Protein AF-A0A7J2NEW8-F1 (afdb_monomer_lite)

pLDDT: mean 88.03, std 8.62, range [60.75, 96.44]

Foldseek 3Di:
DADEAECLPLPVAALVNLLVCCVVRLVRHAEYEDFHADPVSATAQPLPHDPRSLSSNLNVLVHPHYYHYDGDDPDDDPVSVVSSVVNVVVSSD

Structure (mmCIF, N/CA/C/O backbone):
data_AF-A0A7J2NEW8-F1
#
_entry.id   AF-A0A7J2NEW8-F1
#
loop_
_atom_site.group_PDB
_atom_site.id
_atom_site.type_symbol
_atom_site.label_atom_id
_atom_site.label_alt_id
_atom_site.label_comp_id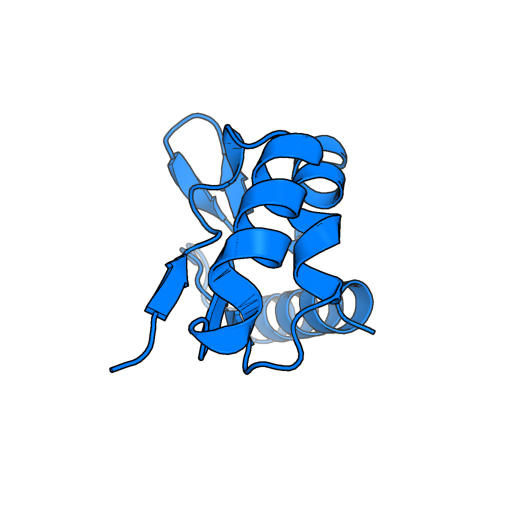
_atom_site.label_asym_id
_atom_site.label_entity_id
_atom_site.label_seq_id
_atom_site.pdbx_PDB_ins_code
_atom_site.Cartn_x
_atom_site.Cartn_y
_atom_site.Cartn_z
_atom_site.occupancy
_atom_site.B_iso_or_equiv
_atom_site.auth_seq_id
_atom_site.auth_comp_id
_atom_site.auth_asym_id
_atom_site.auth_atom_id
_atom_site.pdbx_PDB_model_num
ATOM 1 N N . MET A 1 1 ? -19.964 -12.971 1.633 1.00 78.31 1 MET A N 1
ATOM 2 C CA . MET A 1 1 ? -19.489 -12.170 0.480 1.00 78.31 1 MET A CA 1
ATOM 3 C C . MET A 1 1 ? -18.431 -11.187 0.976 1.00 78.31 1 MET A C 1
ATOM 5 O O . MET A 1 1 ? -18.750 -10.391 1.857 1.00 78.31 1 MET A O 1
ATOM 9 N N . GLY A 1 2 ? -17.187 -11.300 0.497 1.00 91.81 2 GLY A N 1
ATOM 10 C CA . GLY A 1 2 ? -16.042 -10.472 0.917 1.00 91.81 2 GLY A CA 1
ATOM 11 C C . GLY A 1 2 ? -15.758 -9.306 -0.035 1.00 91.81 2 GLY A C 1
ATOM 12 O O . GLY A 1 2 ? -16.289 -9.270 -1.143 1.00 91.81 2 GLY A O 1
ATOM 13 N N . LEU A 1 3 ? -14.943 -8.351 0.412 1.00 93.12 3 LEU A N 1
ATOM 14 C CA . LEU A 1 3 ? -14.480 -7.198 -0.357 1.00 93.12 3 LEU A CA 1
ATOM 15 C C . LEU A 1 3 ? -13.006 -7.377 -0.734 1.00 93.12 3 LEU A C 1
ATOM 17 O O . LEU A 1 3 ? -12.171 -7.694 0.114 1.00 93.12 3 LEU A O 1
ATOM 21 N N . CYS A 1 4 ? -12.693 -7.116 -2.001 1.00 92.38 4 CYS A N 1
ATOM 22 C CA . CYS A 1 4 ? -11.330 -6.864 -2.443 1.00 92.38 4 CYS A CA 1
ATOM 23 C C . CYS A 1 4 ? -11.048 -5.368 -2.290 1.00 92.38 4 CYS A C 1
ATOM 25 O O . CYS A 1 4 ? -11.766 -4.552 -2.872 1.00 92.38 4 CYS A O 1
ATOM 27 N N . LEU A 1 5 ? -10.042 -5.007 -1.495 1.00 91.31 5 LEU A N 1
ATOM 28 C CA . LEU A 1 5 ? -9.596 -3.623 -1.412 1.00 91.31 5 LEU A CA 1
ATOM 29 C C . LEU A 1 5 ? -8.523 -3.372 -2.467 1.00 91.31 5 LEU A C 1
ATOM 31 O O . LEU A 1 5 ? -7.390 -3.820 -2.314 1.00 91.31 5 LEU A O 1
ATOM 35 N N . ASP A 1 6 ? -8.878 -2.632 -3.509 1.00 88.56 6 ASP A N 1
ATOM 36 C CA . ASP A 1 6 ? -7.927 -2.201 -4.525 1.00 88.56 6 ASP A CA 1
ATOM 37 C C . ASP A 1 6 ? -7.238 -0.897 -4.100 1.00 88.56 6 ASP A C 1
ATOM 39 O O . ASP A 1 6 ? -7.809 0.196 -4.146 1.00 88.56 6 ASP A O 1
ATOM 43 N N . ALA A 1 7 ? -5.998 -1.034 -3.631 1.00 82.31 7 ALA A N 1
ATOM 44 C CA . ALA A 1 7 ? -5.162 0.073 -3.194 1.00 82.31 7 ALA A CA 1
ATOM 45 C C . ALA A 1 7 ? -4.358 0.705 -4.340 1.00 82.31 7 ALA A C 1
ATOM 47 O O . ALA A 1 7 ? -3.696 1.720 -4.110 1.00 82.31 7 ALA A O 1
ATOM 48 N N . ALA A 1 8 ? -4.429 0.177 -5.569 1.00 71.38 8 ALA A N 1
ATOM 49 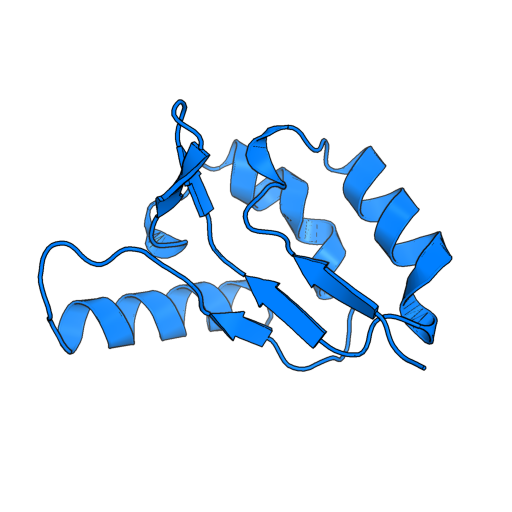C CA . ALA A 1 8 ? -3.782 0.801 -6.720 1.00 71.38 8 ALA A CA 1
ATOM 50 C C . ALA A 1 8 ? -4.266 2.245 -6.911 1.00 71.38 8 ALA A C 1
ATOM 52 O O . ALA A 1 8 ? -3.484 3.148 -7.204 1.00 71.38 8 ALA A O 1
ATOM 53 N N . HIS A 1 9 ? -5.547 2.504 -6.646 1.00 65.75 9 HIS A N 1
ATOM 54 C CA . HIS A 1 9 ? -6.157 3.829 -6.754 1.00 65.75 9 HIS A CA 1
ATOM 55 C C . HIS A 1 9 ? -5.934 4.742 -5.537 1.00 65.75 9 HIS A C 1
ATOM 57 O O . HIS A 1 9 ? -6.395 5.887 -5.539 1.00 65.75 9 HIS A O 1
ATOM 63 N N . ALA A 1 10 ? -5.179 4.299 -4.527 1.00 66.62 10 ALA A N 1
ATOM 64 C CA . ALA A 1 10 ? -4.952 5.055 -3.296 1.00 66.62 10 ALA A CA 1
ATOM 65 C C . ALA A 1 10 ? -4.061 6.302 -3.465 1.00 66.62 10 ALA A C 1
ATOM 67 O O . ALA A 1 10 ? -3.773 6.984 -2.484 1.00 66.62 10 ALA A O 1
ATOM 68 N N . TYR A 1 11 ? -3.644 6.649 -4.690 1.00 67.75 11 TYR A N 1
ATOM 69 C CA . TYR A 1 11 ? -2.884 7.876 -4.970 1.00 67.75 11 TYR A CA 1
ATOM 70 C C . TYR A 1 11 ? -3.578 9.142 -4.464 1.00 67.75 11 TYR A C 1
ATOM 72 O O . TYR A 1 11 ? -2.908 10.079 -4.038 1.00 67.75 11 TYR A O 1
ATOM 80 N N . PHE A 1 12 ? -4.912 9.159 -4.483 1.00 73.19 12 PHE A N 1
ATOM 81 C CA . PHE A 1 12 ? -5.698 10.283 -3.973 1.00 73.19 12 PHE A CA 1
ATOM 82 C C . PHE A 1 12 ? -6.117 10.123 -2.514 1.00 73.19 12 PHE A C 1
ATOM 84 O O . PHE A 1 12 ? -6.721 11.038 -1.967 1.00 73.19 12 PHE A O 1
ATOM 91 N N . TRP A 1 13 ? -5.826 8.986 -1.882 1.00 83.38 13 TRP A N 1
ATOM 92 C CA . TRP A 1 13 ? -6.210 8.772 -0.495 1.00 83.38 13 TRP A CA 1
ATOM 93 C C . TRP A 1 13 ? -5.192 9.430 0.416 1.00 83.38 13 TRP A C 1
ATOM 95 O O . TRP A 1 13 ? -3.981 9.285 0.260 1.00 83.38 13 TRP A O 1
ATOM 105 N N . SER A 1 14 ? -5.689 10.137 1.412 1.00 89.12 14 SER A N 1
ATOM 106 C CA . SER A 1 14 ? -4.911 10.534 2.570 1.00 89.12 14 SER A CA 1
ATOM 107 C C . SER A 1 14 ? -4.761 9.353 3.541 1.00 89.12 14 SER A C 1
ATOM 109 O O . SER A 1 14 ? -5.608 8.455 3.586 1.00 89.12 14 SER A O 1
ATOM 111 N N . PRO A 1 15 ? -3.746 9.371 4.425 1.00 91.25 15 PRO A N 1
ATOM 112 C CA . PRO A 1 15 ? -3.637 8.388 5.507 1.00 91.25 15 PRO A CA 1
ATOM 113 C C . PRO A 1 15 ? -4.894 8.300 6.398 1.00 91.25 15 PRO A C 1
ATOM 115 O O . PRO A 1 15 ? -5.177 7.254 6.991 1.00 91.25 15 PRO A O 1
ATOM 118 N N . LYS A 1 16 ? -5.654 9.400 6.514 1.00 93.88 16 LYS A N 1
ATOM 119 C CA . LYS A 1 16 ? -6.899 9.457 7.293 1.00 93.88 16 LYS A CA 1
ATOM 120 C C . LYS A 1 16 ? -8.026 8.692 6.602 1.00 93.88 16 LYS A C 1
ATOM 122 O O . LYS A 1 16 ? -8.688 7.891 7.256 1.00 93.88 16 LYS A O 1
ATOM 127 N N . GLU A 1 17 ? -8.203 8.889 5.298 1.00 92.44 17 GLU A N 1
ATOM 128 C CA . GLU A 1 17 ? -9.211 8.175 4.504 1.00 92.44 17 GLU A CA 1
ATOM 129 C C . GLU A 1 17 ? -8.931 6.674 4.476 1.00 92.44 17 GLU A C 1
ATOM 131 O O . GLU A 1 17 ? -9.826 5.883 4.773 1.00 92.44 17 GLU A O 1
ATOM 136 N N . THR A 1 18 ? -7.676 6.274 4.249 1.00 93.00 18 THR A N 1
ATOM 137 C CA . THR A 1 18 ? -7.287 4.859 4.304 1.00 93.00 18 THR A CA 1
ATOM 138 C C . THR A 1 18 ? -7.559 4.264 5.687 1.00 93.00 18 THR A C 1
ATOM 140 O O . THR A 1 18 ? -8.079 3.155 5.792 1.00 93.00 18 THR A O 1
ATOM 143 N N . SER A 1 19 ? -7.262 4.999 6.767 1.00 94.75 19 SER A N 1
ATOM 144 C CA . SER A 1 19 ? -7.552 4.535 8.133 1.00 94.75 19 SER A CA 1
ATOM 145 C C . SER A 1 19 ? -9.047 4.349 8.384 1.00 94.75 19 SER A C 1
ATOM 147 O O . SER A 1 19 ? -9.426 3.361 9.011 1.00 94.75 19 SER A O 1
ATOM 149 N N . LEU A 1 20 ? -9.882 5.274 7.902 1.00 94.75 20 LEU A N 1
ATOM 150 C CA . LEU A 1 20 ? -11.338 5.202 8.032 1.00 94.75 20 LEU A CA 1
ATOM 151 C C . LEU A 1 20 ? -11.917 4.022 7.242 1.00 94.75 20 LEU A C 1
ATOM 153 O O . LEU A 1 20 ? -12.800 3.320 7.730 1.00 94.75 20 LEU A O 1
ATOM 157 N N . LEU A 1 21 ? -11.404 3.779 6.035 1.00 92.62 21 LEU A N 1
ATOM 158 C CA . LEU A 1 21 ? -11.811 2.642 5.214 1.00 92.62 21 LEU A CA 1
ATOM 159 C C . LEU A 1 21 ? -11.451 1.325 5.908 1.00 92.62 21 LEU A C 1
ATOM 161 O O . LEU A 1 21 ? -12.314 0.464 6.085 1.00 92.62 21 LEU A O 1
ATOM 165 N N . VAL A 1 22 ? -10.199 1.187 6.356 1.00 94.00 22 VAL A N 1
ATOM 166 C CA . VAL A 1 22 ? -9.737 -0.007 7.075 1.00 94.00 22 VAL A CA 1
ATOM 167 C C . VAL A 1 22 ? -10.561 -0.223 8.341 1.00 94.00 22 VAL A C 1
ATOM 169 O O . VAL A 1 22 ? -11.037 -1.330 8.563 1.00 94.00 22 VAL A O 1
ATOM 172 N N . SER A 1 23 ? -10.792 0.806 9.161 1.00 95.50 23 SER A N 1
ATOM 173 C CA . SER A 1 23 ? -11.552 0.636 10.405 1.00 95.50 23 SER A CA 1
ATOM 174 C C . SER A 1 23 ? -12.999 0.207 10.157 1.00 95.50 23 SER A C 1
ATOM 176 O O . SER A 1 23 ? -13.500 -0.655 10.877 1.00 95.50 23 SER A O 1
ATOM 178 N N . LYS A 1 24 ? -13.647 0.761 9.126 1.00 96.06 24 LYS A N 1
ATOM 179 C CA . LYS A 1 24 ? -15.056 0.496 8.807 1.00 96.06 24 LYS A CA 1
ATOM 180 C C . LYS A 1 24 ? -15.282 -0.851 8.124 1.00 96.06 24 LYS A C 1
ATOM 182 O O . LYS A 1 24 ? -16.342 -1.445 8.302 1.00 96.06 24 LYS A O 1
ATOM 187 N N . PHE A 1 25 ? -14.315 -1.329 7.340 1.00 95.38 25 PHE A N 1
ATOM 188 C CA . PHE A 1 25 ? -14.501 -2.501 6.480 1.00 95.38 25 PHE A CA 1
ATOM 189 C C . PHE A 1 25 ? -13.554 -3.670 6.767 1.00 95.38 25 PHE A C 1
ATOM 191 O O . PHE A 1 25 ? -13.696 -4.695 6.104 1.00 95.38 25 PHE A O 1
ATOM 198 N N . LYS A 1 26 ? -12.636 -3.581 7.746 1.00 95.19 26 LYS A N 1
ATOM 199 C CA . LYS A 1 26 ? -11.634 -4.634 8.038 1.00 95.19 26 LYS A CA 1
ATOM 200 C C . LYS A 1 26 ? -12.203 -6.055 8.104 1.00 95.19 26 LYS A C 1
ATOM 202 O O . LYS A 1 26 ? -11.555 -6.969 7.624 1.00 95.19 26 LYS A O 1
ATOM 207 N N . GLU A 1 27 ? -13.404 -6.241 8.653 1.00 95.44 27 GLU A N 1
ATOM 208 C CA . GLU A 1 27 ? -14.023 -7.567 8.833 1.00 95.44 27 GLU A CA 1
ATOM 209 C C . GLU A 1 27 ? -14.573 -8.152 7.530 1.00 95.44 27 GLU A C 1
ATOM 211 O O . GLU A 1 27 ? -14.809 -9.352 7.423 1.00 95.44 27 GLU A O 1
ATOM 216 N N . ARG A 1 28 ? -14.793 -7.299 6.528 1.00 96.44 28 ARG A N 1
ATOM 217 C CA . ARG A 1 28 ? -15.298 -7.691 5.212 1.00 96.44 28 ARG A CA 1
ATOM 218 C C . ARG A 1 28 ? -14.205 -7.743 4.158 1.00 96.44 28 ARG A C 1
ATOM 220 O O . ARG A 1 28 ? -14.432 -8.360 3.122 1.00 96.44 28 ARG A O 1
ATOM 227 N N . ILE A 1 29 ? -13.067 -7.088 4.382 1.00 96.00 29 ILE A N 1
ATOM 228 C CA . ILE A 1 29 ? -11.928 -7.135 3.466 1.00 96.00 29 ILE A CA 1
ATOM 229 C C . ILE A 1 29 ? -11.300 -8.524 3.564 1.00 96.00 29 ILE A C 1
ATOM 231 O O . ILE A 1 29 ? -10.898 -8.947 4.641 1.00 96.00 29 ILE A O 1
ATOM 235 N N . THR A 1 30 ? -11.219 -9.229 2.440 1.00 96.31 30 THR A N 1
ATOM 236 C CA . THR A 1 30 ? -10.649 -10.586 2.372 1.00 96.31 30 THR A CA 1
ATOM 237 C C . THR A 1 30 ? -9.322 -10.636 1.629 1.00 96.31 30 THR A C 1
ATOM 239 O O . THR A 1 30 ? -8.617 -11.631 1.731 1.00 96.31 30 THR A O 1
ATOM 242 N N . GLN A 1 31 ? -8.984 -9.587 0.879 1.00 94.94 31 GLN A N 1
ATOM 243 C CA . GLN A 1 31 ? -7.713 -9.439 0.172 1.00 94.94 31 GLN A CA 1
ATOM 244 C C . GLN A 1 31 ? -7.454 -7.966 -0.160 1.00 94.94 31 GLN A C 1
ATOM 246 O O . GLN A 1 31 ? -8.394 -7.165 -0.229 1.00 94.94 31 GLN A O 1
ATOM 251 N N . VAL A 1 32 ? -6.189 -7.630 -0.405 1.00 93.81 32 VAL A N 1
ATOM 252 C CA . VAL A 1 32 ? -5.772 -6.312 -0.897 1.00 93.81 32 VAL A CA 1
ATOM 253 C C . VAL A 1 32 ? -5.044 -6.485 -2.221 1.00 93.81 32 VAL A C 1
ATOM 255 O O . VAL A 1 32 ? -4.019 -7.163 -2.270 1.00 93.81 32 VAL A O 1
ATOM 258 N N . HIS A 1 33 ? -5.543 -5.848 -3.275 1.00 92.62 33 HIS A N 1
ATOM 259 C CA . HIS A 1 33 ? -4.779 -5.652 -4.503 1.00 92.62 33 HIS A CA 1
ATOM 260 C C . HIS A 1 33 ? -3.886 -4.430 -4.310 1.00 92.62 33 HIS A C 1
ATOM 262 O O . HIS A 1 33 ? -4.347 -3.363 -3.895 1.00 92.62 33 HIS A O 1
ATOM 268 N N . PHE A 1 34 ? -2.586 -4.608 -4.507 1.00 90.56 34 PHE A N 1
ATOM 269 C CA . PHE A 1 34 ? -1.583 -3.651 -4.076 1.00 90.56 34 PHE A CA 1
ATOM 270 C C . PHE A 1 34 ? -0.621 -3.323 -5.208 1.00 90.56 34 PHE A C 1
ATOM 272 O O . PHE A 1 34 ? 0.196 -4.144 -5.625 1.00 90.56 34 PHE A O 1
ATOM 279 N N . SER A 1 35 ? -0.694 -2.077 -5.657 1.00 87.88 35 SER A N 1
ATOM 280 C CA . SER A 1 35 ? 0.285 -1.448 -6.529 1.00 87.88 35 SER A CA 1
ATOM 281 C C . SER A 1 35 ? 0.459 0.005 -6.106 1.00 87.88 35 SER A C 1
ATOM 283 O O . SER A 1 35 ? -0.355 0.552 -5.361 1.00 87.88 35 SER A O 1
ATOM 285 N N . ALA A 1 36 ? 1.495 0.664 -6.612 1.00 85.00 36 ALA A N 1
ATOM 286 C CA . ALA A 1 36 ? 1.506 2.118 -6.629 1.00 85.00 36 ALA A CA 1
ATOM 287 C C . ALA A 1 36 ? 0.853 2.630 -7.918 1.00 85.00 36 ALA A C 1
ATOM 289 O O . ALA A 1 36 ? 0.653 1.875 -8.873 1.00 85.00 36 ALA A O 1
ATOM 290 N N . THR A 1 37 ? 0.542 3.920 -7.959 1.00 79.31 37 THR A N 1
ATOM 291 C CA . THR A 1 37 ? 0.139 4.621 -9.183 1.00 79.31 37 THR A CA 1
ATOM 292 C C . THR A 1 37 ? 0.862 5.958 -9.283 1.00 79.31 37 THR A C 1
ATOM 294 O O . THR A 1 37 ? 1.235 6.566 -8.277 1.00 79.31 37 THR A O 1
ATOM 297 N N . PHE A 1 38 ? 1.091 6.420 -10.511 1.00 67.88 38 PHE A N 1
ATOM 298 C CA . PHE A 1 38 ? 1.706 7.720 -10.785 1.00 67.88 38 PHE A CA 1
ATOM 299 C C . PHE A 1 38 ? 0.801 8.536 -11.698 1.00 67.88 38 PHE A C 1
ATOM 301 O O . PHE A 1 38 ? 0.329 7.969 -12.675 1.00 67.88 38 PHE A O 1
ATOM 308 N N . ARG A 1 39 ? 0.595 9.829 -11.377 1.00 60.75 39 ARG A N 1
ATOM 309 C CA . ARG A 1 39 ? -0.039 10.959 -12.119 1.00 60.75 39 ARG A CA 1
ATOM 310 C C . ARG A 1 39 ? -1.123 10.658 -13.179 1.00 60.75 39 ARG A C 1
ATOM 312 O O . ARG A 1 39 ? -2.185 11.263 -13.119 1.00 60.75 39 ARG A O 1
ATOM 319 N N . ASN A 1 40 ? -0.884 9.734 -14.101 1.00 63.69 40 ASN A N 1
ATOM 320 C CA . ASN A 1 40 ? -1.797 9.243 -15.134 1.00 63.69 40 ASN A CA 1
ATOM 321 C C . ASN A 1 40 ? -2.653 8.036 -14.699 1.00 63.69 40 ASN A C 1
ATOM 323 O O . ASN A 1 40 ? -3.362 7.478 -15.527 1.00 63.69 40 ASN A O 1
ATOM 327 N N . LYS A 1 41 ? -2.607 7.633 -13.418 1.00 66.44 41 LYS A N 1
ATOM 328 C CA . LYS A 1 41 ? -3.282 6.431 -12.874 1.00 66.44 41 LYS A CA 1
ATOM 329 C C . LYS A 1 41 ? -2.758 5.103 -13.437 1.00 66.44 41 LYS A C 1
ATOM 331 O O . LYS A 1 41 ? -3.368 4.066 -13.205 1.00 66.44 41 LYS A O 1
ATOM 336 N N . ASP A 1 42 ? -1.608 5.121 -14.104 1.00 75.06 42 ASP A N 1
ATOM 337 C CA . ASP A 1 42 ? -0.935 3.898 -14.523 1.00 75.06 42 ASP A CA 1
ATOM 338 C C . ASP A 1 42 ? -0.393 3.160 -13.297 1.00 75.06 42 ASP A C 1
ATOM 340 O O . ASP A 1 42 ? 0.268 3.762 -12.439 1.00 75.06 42 ASP A O 1
ATOM 344 N N . HIS A 1 43 ? -0.645 1.851 -13.230 1.00 81.06 43 HIS A N 1
ATOM 345 C CA . HIS A 1 43 ? -0.056 0.995 -12.209 1.00 81.06 43 HIS A CA 1
ATOM 346 C C . HIS A 1 43 ? 1.469 1.024 -12.322 1.00 81.06 43 HIS A C 1
ATOM 348 O O . HIS A 1 43 ? 2.043 0.832 -13.397 1.00 81.06 43 HIS A O 1
ATOM 354 N N . MET A 1 44 ? 2.136 1.206 -11.189 1.00 85.12 44 MET A N 1
ATOM 355 C CA . MET A 1 44 ? 3.583 1.134 -11.077 1.00 85.12 44 MET A CA 1
ATOM 356 C C . MET A 1 44 ? 3.985 0.237 -9.909 1.00 85.12 44 MET A C 1
ATOM 358 O O . MET A 1 44 ? 3.233 0.042 -8.953 1.00 85.12 44 MET A O 1
ATOM 362 N N . LEU A 1 45 ? 5.214 -0.262 -9.976 1.00 88.38 45 LEU A N 1
ATOM 363 C CA . LEU A 1 45 ? 5.814 -1.030 -8.892 1.00 88.38 45 LEU A CA 1
ATOM 364 C C . LEU A 1 45 ? 5.915 -0.181 -7.616 1.00 88.38 45 LEU A C 1
ATOM 366 O O . LEU A 1 45 ? 6.401 0.956 -7.647 1.00 88.38 45 LEU A O 1
ATOM 370 N N . PHE A 1 46 ? 5.506 -0.747 -6.486 1.00 91.06 46 PHE A N 1
ATOM 371 C CA . PHE A 1 46 ? 5.542 -0.125 -5.169 1.00 91.06 46 PHE A CA 1
ATOM 372 C C . PHE A 1 46 ? 6.961 0.245 -4.730 1.00 91.06 46 PHE A C 1
ATOM 374 O O . PHE A 1 46 ? 7.163 1.257 -4.056 1.00 91.06 46 PHE A O 1
ATOM 381 N N . CYS A 1 47 ? 7.979 -0.505 -5.161 1.00 89.88 47 CYS A N 1
ATOM 382 C CA . CYS A 1 47 ? 9.372 -0.147 -4.901 1.00 89.88 47 CYS A CA 1
ATOM 383 C C . CYS A 1 47 ? 9.755 1.248 -5.438 1.00 89.88 47 CYS A C 1
ATOM 385 O O . CYS A 1 47 ? 10.672 1.863 -4.898 1.00 89.88 47 CYS A O 1
ATOM 387 N N . ASN A 1 48 ? 9.011 1.776 -6.415 1.00 88.62 48 ASN A N 1
ATOM 388 C CA . ASN A 1 48 ? 9.191 3.110 -6.990 1.00 88.62 48 ASN A CA 1
ATOM 389 C C . ASN A 1 48 ? 8.179 4.147 -6.457 1.00 88.62 48 ASN A C 1
ATOM 391 O O . ASN A 1 48 ? 8.183 5.291 -6.908 1.00 88.62 48 ASN A O 1
ATOM 395 N N . ALA A 1 49 ? 7.312 3.768 -5.513 1.00 87.56 49 ALA A N 1
ATOM 396 C CA . ALA A 1 49 ? 6.317 4.661 -4.932 1.00 87.56 49 ALA A CA 1
ATOM 397 C C . ALA A 1 49 ? 6.966 5.812 -4.155 1.00 87.56 49 ALA A C 1
ATOM 399 O O . ALA A 1 49 ? 7.939 5.609 -3.415 1.00 87.56 49 ALA A O 1
ATOM 400 N N . SER A 1 50 ? 6.373 7.005 -4.257 1.00 87.75 50 SER A N 1
ATOM 401 C CA . SER A 1 50 ? 6.774 8.162 -3.458 1.00 87.75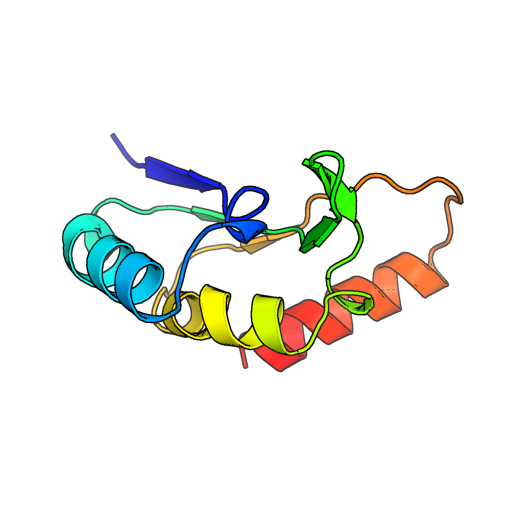 50 SER A CA 1
ATOM 402 C C . SER A 1 50 ? 6.561 7.908 -1.962 1.00 87.75 50 SER A C 1
ATOM 404 O O . SER A 1 50 ? 5.727 7.097 -1.551 1.00 87.75 50 SER A O 1
ATOM 406 N N . LYS A 1 51 ? 7.277 8.663 -1.121 1.00 89.06 51 LYS A N 1
ATOM 407 C CA . LYS A 1 51 ? 7.067 8.635 0.332 1.00 89.06 51 LYS A CA 1
ATOM 408 C C . LYS A 1 51 ? 5.615 8.961 0.706 1.00 89.06 51 LYS A C 1
ATOM 410 O O . LYS A 1 51 ? 5.035 8.256 1.519 1.00 89.06 51 LYS A O 1
ATOM 415 N N . SER A 1 52 ? 5.016 9.965 0.062 1.00 87.12 52 SER A N 1
ATOM 416 C CA . SER A 1 52 ? 3.630 10.373 0.327 1.00 87.12 52 SER A CA 1
ATOM 417 C C . SER A 1 52 ? 2.617 9.256 0.068 1.00 87.12 52 SER A C 1
ATOM 419 O O . SER A 1 52 ? 1.720 9.061 0.882 1.00 87.12 52 SER A O 1
ATOM 421 N N . PHE A 1 53 ? 2.788 8.489 -1.014 1.00 88.44 53 PHE A N 1
ATOM 422 C CA . PHE A 1 53 ? 1.952 7.322 -1.291 1.00 88.44 53 PHE A CA 1
ATOM 423 C C . PHE A 1 53 ? 2.146 6.247 -0.219 1.00 88.44 53 PHE A C 1
ATOM 425 O O . PHE A 1 53 ? 1.184 5.748 0.350 1.00 88.44 53 PHE A O 1
ATOM 432 N N . ARG A 1 54 ? 3.400 5.917 0.122 1.00 90.19 54 ARG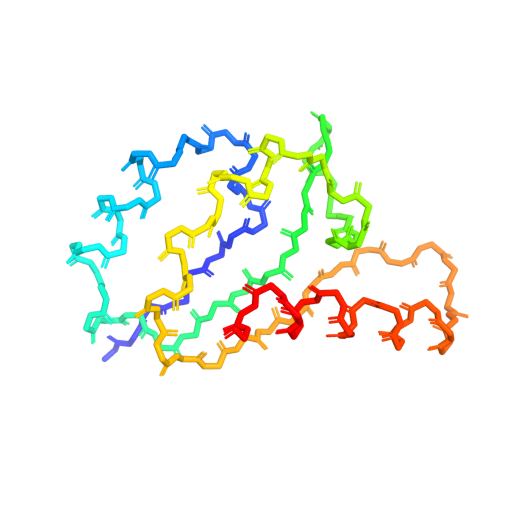 A N 1
ATOM 433 C CA . ARG A 1 54 ? 3.700 4.926 1.173 1.00 90.19 54 ARG A CA 1
ATOM 434 C C . ARG A 1 54 ? 3.052 5.302 2.509 1.00 90.19 54 ARG A C 1
ATOM 436 O O . ARG A 1 54 ? 2.527 4.430 3.198 1.00 90.19 54 ARG A O 1
ATOM 443 N N . ASP A 1 55 ? 3.059 6.587 2.852 1.00 90.88 55 ASP A N 1
ATOM 444 C CA . ASP A 1 55 ? 2.415 7.102 4.059 1.00 90.88 55 ASP A CA 1
ATOM 445 C C . ASP A 1 55 ? 0.881 7.007 3.979 1.00 90.88 55 ASP A C 1
ATOM 447 O O . ASP A 1 55 ? 0.248 6.658 4.980 1.00 90.88 55 ASP A O 1
ATOM 451 N N . SER A 1 56 ? 0.270 7.246 2.810 1.00 90.50 56 SER A N 1
ATOM 452 C CA . SER A 1 56 ? -1.187 7.142 2.648 1.00 90.50 56 SER A CA 1
ATOM 453 C C . SER A 1 56 ? -1.718 5.722 2.773 1.00 90.50 56 SER A C 1
ATOM 455 O O . SER A 1 56 ? -2.790 5.524 3.349 1.00 90.50 56 SER A O 1
ATOM 457 N N . VAL A 1 57 ? -0.961 4.727 2.309 1.00 92.31 57 VAL A N 1
ATOM 458 C CA . VAL A 1 57 ? -1.354 3.313 2.398 1.00 92.31 57 VAL A CA 1
ATOM 459 C C . VAL A 1 57 ? -0.866 2.618 3.671 1.00 92.31 57 VAL A C 1
ATOM 461 O O . VAL A 1 57 ? -1.241 1.478 3.933 1.00 92.31 57 VAL A O 1
ATOM 464 N N . LYS A 1 58 ? -0.084 3.291 4.526 1.00 93.62 58 LYS A N 1
ATOM 465 C CA . LYS A 1 58 ? 0.415 2.741 5.803 1.00 93.62 58 LYS A CA 1
ATOM 466 C C . LYS A 1 58 ? -0.666 2.095 6.688 1.00 93.62 58 LYS A C 1
ATOM 468 O O . LYS A 1 58 ? -0.371 1.062 7.291 1.00 93.62 58 LYS A O 1
ATOM 473 N N . PRO A 1 59 ? -1.907 2.619 6.778 1.00 94.88 59 PRO A N 1
ATOM 474 C CA . PRO A 1 59 ? -2.956 1.986 7.579 1.00 94.88 59 PRO A CA 1
ATOM 475 C C . PRO A 1 59 ? -3.358 0.580 7.113 1.00 94.88 59 PRO A C 1
ATOM 477 O O . PRO A 1 59 ? -3.868 -0.184 7.932 1.00 94.88 59 PRO A O 1
ATOM 480 N N . LEU A 1 60 ? -3.094 0.212 5.851 1.00 94.19 60 LEU A N 1
ATOM 481 C CA . LEU A 1 60 ? -3.372 -1.130 5.324 1.00 94.19 60 LEU A CA 1
ATOM 482 C C . LEU A 1 60 ? -2.587 -2.224 6.057 1.00 94.19 60 LEU A C 1
ATOM 484 O O . LEU A 1 60 ? -3.051 -3.356 6.113 1.00 94.19 60 LEU A O 1
ATOM 488 N N . ARG A 1 61 ? -1.454 -1.889 6.694 1.00 94.38 61 ARG A N 1
ATOM 489 C CA . ARG A 1 61 ? -0.650 -2.823 7.510 1.00 94.38 61 ARG A CA 1
ATOM 490 C C . ARG A 1 61 ? -1.415 -3.455 8.675 1.00 94.38 61 ARG A C 1
ATOM 492 O O . ARG A 1 61 ? -0.955 -4.429 9.250 1.00 94.38 61 ARG A O 1
ATOM 499 N N . LYS A 1 62 ? -2.561 -2.885 9.055 1.00 93.50 62 LYS A N 1
ATOM 500 C CA . LYS A 1 62 ? -3.431 -3.425 10.110 1.00 93.50 62 LYS A CA 1
ATOM 501 C C . LYS A 1 62 ? -4.300 -4.593 9.632 1.00 93.50 62 LYS A C 1
ATOM 503 O O . LYS A 1 62 ? -4.994 -5.189 10.449 1.00 93.50 62 LYS A O 1
ATOM 508 N N . LEU A 1 63 ? -4.331 -4.864 8.327 1.00 93.56 63 LEU A N 1
ATOM 509 C CA . LEU A 1 63 ? -5.106 -5.952 7.745 1.00 93.56 63 LEU A CA 1
ATOM 510 C C . LEU A 1 63 ? -4.273 -7.237 7.741 1.00 93.56 63 LEU A C 1
ATOM 512 O O . LEU A 1 63 ? -3.181 -7.270 7.184 1.00 93.56 63 LEU A O 1
ATOM 516 N N . SER A 1 64 ? -4.829 -8.308 8.301 1.00 93.75 64 SER A N 1
ATOM 517 C CA . SER A 1 64 ? -4.238 -9.652 8.274 1.00 93.75 64 SER A CA 1
ATOM 518 C C . SER A 1 64 ? -4.837 -10.477 7.135 1.00 93.75 64 SER A C 1
ATOM 520 O O . SER A 1 64 ? -5.441 -11.523 7.363 1.00 93.75 64 SER A O 1
ATOM 522 N N . VAL A 1 65 ? -4.734 -9.962 5.909 1.00 94.62 65 VAL A N 1
ATOM 523 C CA . VAL A 1 65 ? -5.314 -10.576 4.705 1.00 94.62 65 VAL A CA 1
ATOM 524 C C . VAL A 1 65 ? -4.252 -10.731 3.615 1.00 94.62 65 VAL A C 1
ATOM 526 O O . VAL A 1 65 ? -3.263 -9.993 3.628 1.00 94.62 65 VAL A O 1
ATOM 529 N N . PRO A 1 66 ? -4.432 -11.656 2.658 1.00 94.88 66 PRO A N 1
ATOM 530 C CA . PRO A 1 66 ? -3.520 -11.799 1.531 1.00 94.88 66 PRO A CA 1
ATOM 531 C C . PRO A 1 66 ? -3.336 -10.496 0.744 1.00 94.88 66 PRO A C 1
ATOM 533 O O . PRO A 1 66 ? -4.301 -9.778 0.461 1.00 94.88 66 PRO A O 1
ATOM 536 N N . ILE A 1 67 ? -2.086 -10.231 0.360 1.00 94.38 67 ILE A N 1
ATOM 537 C CA . ILE A 1 67 ? -1.700 -9.120 -0.512 1.00 94.38 67 ILE A CA 1
ATOM 538 C C . ILE A 1 67 ? -1.424 -9.674 -1.910 1.00 94.38 67 ILE A C 1
ATOM 540 O O . ILE A 1 67 ? -0.541 -10.514 -2.089 1.00 94.38 67 ILE A O 1
ATOM 544 N N . VAL A 1 68 ? -2.165 -9.185 -2.898 1.00 92.44 68 VAL A N 1
ATOM 545 C CA . VAL A 1 68 ? -1.980 -9.488 -4.319 1.00 92.44 68 VAL A CA 1
ATOM 546 C C . VAL A 1 68 ? -1.210 -8.329 -4.939 1.00 92.44 68 VAL A C 1
ATOM 548 O O . VAL A 1 68 ? -1.710 -7.210 -4.985 1.00 92.44 68 VAL A O 1
ATOM 551 N N . ILE A 1 69 ? 0.026 -8.572 -5.375 1.00 90.44 69 ILE A N 1
ATOM 552 C CA . ILE A 1 69 ? 0.847 -7.536 -6.015 1.00 90.44 69 ILE A CA 1
ATOM 553 C C . ILE A 1 69 ? 0.378 -7.359 -7.458 1.00 90.44 69 ILE A C 1
ATOM 555 O O . ILE A 1 69 ? 0.413 -8.307 -8.243 1.00 90.44 69 ILE A O 1
ATOM 559 N N . GLU A 1 70 ? 0.009 -6.134 -7.813 1.00 85.06 70 GLU A N 1
ATOM 560 C CA . GLU A 1 70 ? -0.371 -5.751 -9.170 1.00 85.06 70 GLU A CA 1
ATOM 561 C C . GLU A 1 7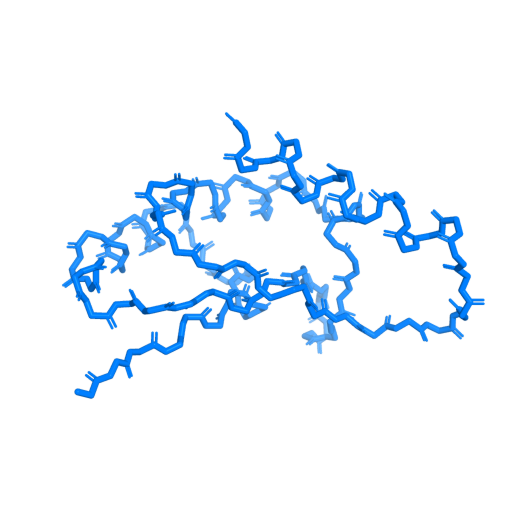0 ? 0.616 -4.729 -9.734 1.00 85.06 70 GLU A C 1
ATOM 563 O O . GLU A 1 70 ? 1.214 -3.936 -9.006 1.00 85.06 70 GLU A O 1
ATOM 568 N N . GLY A 1 71 ? 0.829 -4.729 -11.048 1.00 77.12 71 GLY A N 1
ATOM 569 C CA . GLY A 1 71 ? 1.742 -3.765 -11.647 1.00 77.12 71 GLY A CA 1
ATOM 570 C C . GLY A 1 71 ? 1.940 -3.940 -13.141 1.00 77.12 71 GLY A C 1
ATOM 571 O O . GLY A 1 71 ? 2.116 -5.050 -13.641 1.00 77.12 71 GLY A O 1
ATOM 572 N N . SER A 1 72 ? 2.000 -2.814 -13.850 1.00 77.75 72 SER A N 1
ATOM 573 C CA . SER A 1 72 ? 2.419 -2.785 -15.247 1.00 77.75 72 SER A CA 1
ATOM 574 C C . SER A 1 72 ? 3.942 -2.851 -15.325 1.00 77.75 72 SER A C 1
ATOM 576 O O . SER A 1 72 ? 4.649 -1.900 -14.982 1.00 77.75 72 SER A O 1
ATOM 578 N N . ILE A 1 73 ? 4.469 -3.977 -15.802 1.00 76.00 73 ILE A N 1
ATOM 579 C CA . ILE A 1 73 ? 5.901 -4.147 -16.063 1.00 76.00 73 ILE A CA 1
ATOM 580 C C . ILE A 1 73 ? 6.198 -3.927 -17.546 1.00 76.00 73 ILE A C 1
ATOM 582 O O . ILE A 1 73 ? 5.837 -4.733 -18.397 1.00 76.00 73 ILE A O 1
ATOM 586 N N . LYS A 1 74 ? 6.908 -2.840 -17.867 1.00 76.25 74 LYS A N 1
ATOM 587 C CA . LYS A 1 74 ? 7.412 -2.617 -19.235 1.00 76.25 74 LYS A CA 1
ATOM 588 C C . LYS A 1 74 ? 8.518 -3.609 -19.599 1.00 76.25 74 LYS A C 1
ATOM 590 O O . LYS A 1 74 ? 8.613 -4.041 -20.740 1.00 76.25 74 LYS A O 1
ATOM 595 N N . GLN A 1 75 ? 9.336 -3.985 -18.616 1.00 80.38 75 GLN A N 1
ATOM 596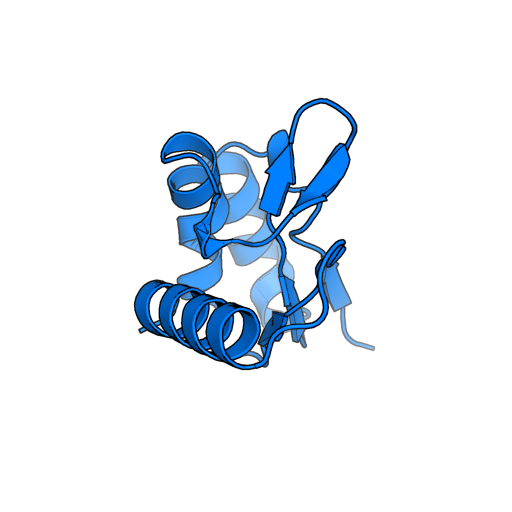 C CA . GLN A 1 75 ? 10.424 -4.943 -18.773 1.00 80.38 75 GLN A CA 1
ATOM 597 C C . GLN A 1 75 ? 10.172 -6.163 -17.886 1.00 80.38 75 GLN A C 1
ATOM 599 O O . GLN A 1 75 ? 10.106 -6.053 -16.661 1.00 80.38 75 GLN A O 1
ATOM 604 N N . LYS A 1 76 ? 10.061 -7.341 -18.505 1.00 83.56 76 LYS A N 1
ATOM 605 C CA . LYS A 1 76 ? 9.950 -8.612 -17.784 1.00 83.56 76 LYS A CA 1
ATOM 606 C C . LYS A 1 76 ? 11.313 -8.968 -17.192 1.00 83.56 76 LYS A C 1
ATOM 608 O O . LYS A 1 76 ? 12.224 -9.343 -17.921 1.00 83.56 76 LYS A O 1
ATOM 613 N N . SER A 1 77 ? 11.460 -8.822 -15.877 1.00 88.88 77 SER A N 1
ATOM 614 C CA . SER A 1 77 ? 12.705 -9.126 -15.168 1.00 88.88 77 SER A CA 1
ATOM 615 C C . SER A 1 77 ? 12.439 -9.763 -13.807 1.00 88.88 77 SER A C 1
ATOM 617 O O . SER A 1 77 ? 11.734 -9.204 -12.965 1.00 88.88 77 SER A O 1
ATOM 619 N N . ILE A 1 78 ? 13.072 -10.914 -13.566 1.00 90.81 78 ILE A N 1
ATOM 620 C CA . ILE A 1 78 ? 13.011 -11.620 -12.279 1.00 90.81 78 ILE A CA 1
ATOM 621 C C . ILE A 1 78 ? 13.635 -10.774 -11.162 1.00 90.81 78 ILE A C 1
ATOM 623 O O . ILE A 1 78 ? 13.146 -10.792 -10.032 1.00 90.81 78 ILE A O 1
ATOM 627 N N . SER A 1 79 ? 14.695 -10.011 -11.452 1.00 91.88 79 SER A N 1
ATOM 628 C CA . SER A 1 79 ? 15.331 -9.160 -10.440 1.00 91.88 79 SER A CA 1
ATOM 629 C C . SER A 1 79 ? 14.401 -8.032 -9.990 1.00 91.88 79 SER A C 1
ATOM 631 O O . SER A 1 79 ? 14.312 -7.764 -8.790 1.00 91.88 79 SER A O 1
ATOM 633 N N . LEU A 1 80 ? 13.642 -7.437 -10.920 1.00 89.94 80 LEU A N 1
ATOM 634 C CA . LEU A 1 80 ? 12.613 -6.443 -10.599 1.00 89.94 80 LEU A CA 1
ATOM 635 C C . LEU A 1 80 ? 11.485 -7.056 -9.767 1.00 89.94 80 LEU A C 1
ATOM 637 O O . LEU A 1 80 ? 11.104 -6.474 -8.755 1.00 89.94 80 LEU A O 1
ATOM 641 N N . LEU A 1 81 ? 11.012 -8.251 -10.130 1.00 90.38 81 LEU A N 1
ATOM 642 C CA . LEU A 1 81 ? 9.976 -8.950 -9.369 1.00 90.38 81 LEU A CA 1
ATOM 643 C C . LEU A 1 81 ? 10.427 -9.249 -7.930 1.00 90.38 81 LEU A C 1
ATOM 645 O O . LEU A 1 81 ? 9.696 -8.980 -6.981 1.00 90.38 81 LEU A O 1
ATOM 649 N N . ARG A 1 82 ? 11.659 -9.741 -7.742 1.00 93.88 82 ARG A N 1
ATOM 650 C CA . ARG A 1 82 ? 12.230 -9.983 -6.403 1.00 93.88 82 ARG A CA 1
ATOM 651 C C . ARG A 1 82 ? 12.339 -8.698 -5.584 1.00 93.88 82 ARG A C 1
ATOM 653 O O . ARG A 1 82 ? 12.038 -8.712 -4.391 1.00 93.88 82 ARG A O 1
ATOM 660 N N . LYS A 1 83 ? 12.760 -7.594 -6.212 1.00 93.56 83 LYS A N 1
ATOM 661 C CA . LYS A 1 83 ? 12.837 -6.276 -5.566 1.00 93.56 83 LYS A CA 1
ATOM 662 C C . LYS A 1 83 ? 11.455 -5.797 -5.120 1.00 93.56 83 LYS A C 1
ATOM 664 O O . LYS A 1 83 ? 11.325 -5.294 -4.006 1.00 93.56 83 LYS A O 1
ATOM 669 N N . GLU A 1 84 ? 10.445 -5.977 -5.964 1.00 92.88 84 GLU A N 1
ATOM 670 C CA . GLU A 1 84 ? 9.068 -5.599 -5.657 1.00 92.88 84 GLU A CA 1
ATOM 671 C C . GLU A 1 84 ? 8.504 -6.414 -4.493 1.00 92.88 84 GLU A C 1
ATOM 673 O O . GLU A 1 84 ? 8.074 -5.833 -3.498 1.00 92.88 84 GLU A O 1
ATOM 678 N N . ILE A 1 85 ? 8.606 -7.745 -4.560 1.00 93.62 85 ILE A N 1
ATOM 679 C CA . ILE A 1 85 ? 8.164 -8.646 -3.485 1.00 93.62 85 ILE A CA 1
ATOM 680 C C . ILE A 1 85 ? 8.828 -8.264 -2.162 1.00 93.62 85 ILE A C 1
ATOM 682 O O . ILE A 1 85 ? 8.150 -8.154 -1.142 1.00 93.62 85 ILE A O 1
ATOM 686 N N . LYS A 1 86 ? 10.145 -8.016 -2.174 1.00 95.88 86 LYS A N 1
ATOM 687 C CA . LYS A 1 86 ? 10.863 -7.571 -0.977 1.00 95.88 86 LYS A CA 1
ATOM 688 C C . LYS A 1 86 ? 10.317 -6.237 -0.465 1.00 95.88 86 LYS A C 1
ATOM 690 O O . LYS A 1 86 ? 10.019 -6.136 0.716 1.00 95.88 86 LYS A O 1
ATOM 695 N N . SER A 1 87 ? 10.138 -5.239 -1.332 1.00 94.38 87 SER A N 1
ATOM 696 C CA . SER A 1 87 ? 9.630 -3.923 -0.921 1.00 94.38 87 SER A CA 1
ATOM 697 C C . SER A 1 87 ? 8.220 -3.989 -0.330 1.00 94.38 87 SER A C 1
ATOM 699 O O . SER A 1 87 ? 7.930 -3.240 0.600 1.00 94.38 87 SER A O 1
ATOM 701 N N . VAL A 1 88 ? 7.340 -4.829 -0.878 1.00 94.06 88 VAL A N 1
ATOM 702 C CA . VAL A 1 88 ? 5.981 -5.026 -0.352 1.00 94.06 88 VAL A CA 1
ATOM 703 C C . VAL A 1 88 ? 6.044 -5.765 0.982 1.00 94.06 88 VAL A C 1
ATOM 705 O O . VAL A 1 88 ? 5.457 -5.311 1.961 1.00 94.06 88 VAL A O 1
ATOM 708 N N . ARG A 1 89 ? 6.825 -6.846 1.067 1.00 94.44 89 ARG A N 1
ATOM 709 C CA . ARG A 1 89 ? 7.009 -7.598 2.312 1.00 94.44 89 ARG A CA 1
ATOM 710 C C . ARG A 1 89 ? 7.552 -6.717 3.432 1.00 94.44 89 ARG A C 1
ATOM 712 O O . ARG A 1 89 ? 6.980 -6.714 4.514 1.00 94.44 89 ARG A O 1
ATOM 719 N N . ASP A 1 90 ? 8.605 -5.949 3.170 1.00 94.81 90 ASP A N 1
ATOM 720 C CA . ASP A 1 90 ? 9.237 -5.071 4.159 1.00 94.81 90 ASP A CA 1
ATOM 721 C C . ASP A 1 90 ? 8.284 -3.941 4.607 1.00 94.81 90 ASP A C 1
ATOM 723 O O . ASP A 1 90 ? 8.414 -3.417 5.708 1.00 94.81 90 ASP A O 1
ATOM 727 N N . PHE A 1 91 ? 7.308 -3.566 3.774 1.00 93.69 91 PHE A N 1
ATOM 728 C CA . PHE A 1 91 ? 6.281 -2.592 4.141 1.00 93.69 91 PHE A CA 1
ATOM 729 C C . PHE A 1 91 ? 5.184 -3.180 5.036 1.00 93.69 91 PHE A C 1
ATOM 731 O O . PHE A 1 91 ? 4.697 -2.468 5.913 1.00 93.69 91 PHE A O 1
ATOM 738 N N . PHE A 1 92 ? 4.793 -4.440 4.821 1.00 92.25 92 PHE A N 1
ATOM 739 C CA . PHE A 1 92 ? 3.759 -5.127 5.607 1.00 92.25 92 PHE A CA 1
ATOM 740 C C . PHE A 1 92 ? 4.296 -5.884 6.833 1.00 92.25 92 PHE A C 1
ATOM 742 O O . PHE A 1 92 ? 3.496 -6.232 7.697 1.00 92.25 92 PHE A O 1
ATOM 749 N N . SER A 1 93 ? 5.613 -6.102 6.927 1.00 86.62 93 SER A N 1
ATOM 750 C CA . SER A 1 93 ? 6.296 -6.606 8.138 1.00 86.62 93 SER A CA 1
ATOM 751 C C . SER A 1 93 ? 6.307 -5.549 9.236 1.00 86.62 93 SER A C 1
ATOM 753 O O . SER A 1 93 ? 6.195 -5.908 10.421 1.00 86.62 93 SER A O 1
#

Secondary structure (DSSP, 8-state):
--EEEE-GGGGG--HHHHHHHHHHHTTTEEEEEE-EEETTTEEE-GGG--HHHHHHHGGGGG--S-EEE----SS--HHHHHHHHHHHHHHH-

Sequence (93 aa):
MGLCLDAAHAYFWSPKETSLLVSKFKERITQVHFSATFRNKDHMLFCNASKSFRDSVKPLRKLSVPIVIEGSIKQKSISLLRKEIKSVRDFFS

Radius of gyration: 12.83 Å; chains: 1; bounding box: 35×23×30 Å